Protein AF-A0A1F8TL08-F1 (afdb_monomer_lite)

Secondary structure (DSSP, 8-state):
--HHHHHHHHHHHH----EEP-GGGTTT-EE----SS--HHHHHHHHHHHHHHHHHTT----TTHHHHHHHHHHHHHHSPPP---PPP-----------

Radius of gyration: 25.33 Å; chains: 1; bounding box: 57×26×85 Å

Structure (mmCIF, N/CA/C/O backbone):
data_AF-A0A1F8TL08-F1
#
_entry.id   AF-A0A1F8TL08-F1
#
loop_
_atom_site.group_PDB
_atom_site.id
_atom_site.type_symbol
_atom_site.label_atom_id
_atom_site.label_alt_id
_atom_site.label_comp_id
_atom_site.label_asym_id
_atom_site.label_entity_id
_atom_site.label_seq_id
_atom_site.pdbx_PDB_ins_code
_atom_site.Cartn_x
_atom_site.Cartn_y
_atom_site.Cartn_z
_atom_site.occupancy
_atom_site.B_iso_or_equiv
_atom_site.auth_seq_id
_atom_site.auth_comp_id
_atom_site.auth_asym_id
_atom_site.auth_atom_id
_atom_site.pdbx_PDB_model_num
ATOM 1 N N . MET A 1 1 ? -11.934 10.752 5.382 1.00 81.62 1 MET A N 1
ATOM 2 C CA . MET A 1 1 ? -11.470 9.381 5.676 1.00 81.62 1 MET A CA 1
ATOM 3 C C . MET A 1 1 ? -10.458 9.442 6.813 1.00 81.62 1 MET A C 1
ATOM 5 O O . MET A 1 1 ? -9.611 10.323 6.779 1.00 81.62 1 MET A O 1
ATOM 9 N N . ASP A 1 2 ? -10.560 8.564 7.813 1.00 90.50 2 ASP A N 1
ATOM 10 C CA . ASP A 1 2 ? -9.623 8.503 8.950 1.00 90.50 2 ASP A CA 1
ATOM 11 C C . ASP A 1 2 ? -8.444 7.554 8.636 1.00 90.50 2 ASP A C 1
ATOM 13 O O . ASP A 1 2 ? -8.686 6.363 8.402 1.00 90.50 2 ASP A O 1
ATOM 17 N N . PRO A 1 3 ? -7.180 8.026 8.654 1.00 92.00 3 PRO A N 1
ATOM 18 C CA . PRO A 1 3 ? -6.004 7.182 8.437 1.00 92.00 3 PRO A CA 1
ATOM 19 C C . PRO A 1 3 ? -5.894 6.000 9.404 1.00 92.00 3 PRO A C 1
ATOM 21 O O . PRO A 1 3 ? -5.364 4.958 9.023 1.00 92.00 3 PRO A O 1
ATOM 24 N N . LYS A 1 4 ? -6.412 6.101 10.634 1.00 93.56 4 LYS A N 1
ATOM 25 C CA . LYS A 1 4 ? -6.376 4.980 11.589 1.00 93.56 4 LYS A CA 1
ATOM 26 C C . LYS A 1 4 ? -7.222 3.803 11.104 1.00 93.56 4 LYS A C 1
ATOM 28 O O . LYS A 1 4 ? -6.792 2.657 11.212 1.00 93.56 4 LYS A O 1
ATOM 33 N N . ASN A 1 5 ? -8.383 4.084 10.509 1.00 95.00 5 ASN A N 1
ATOM 34 C CA . ASN A 1 5 ? -9.243 3.056 9.924 1.00 95.00 5 ASN A CA 1
ATOM 35 C C . ASN A 1 5 ? -8.618 2.410 8.684 1.00 95.00 5 ASN A C 1
ATOM 37 O O . ASN A 1 5 ? -8.695 1.193 8.552 1.00 95.00 5 ASN A O 1
ATOM 41 N N . LEU A 1 6 ? -7.946 3.193 7.832 1.00 95.69 6 LEU A N 1
ATOM 42 C CA . LEU A 1 6 ? -7.171 2.667 6.699 1.00 95.69 6 LEU A CA 1
ATOM 43 C C . LEU A 1 6 ? -6.119 1.658 7.158 1.00 95.69 6 LEU A C 1
ATOM 45 O O . LEU A 1 6 ? -6.080 0.535 6.672 1.00 95.69 6 LEU A O 1
ATOM 49 N N . ILE A 1 7 ? -5.283 2.072 8.115 1.00 96.50 7 ILE A N 1
ATOM 50 C CA . ILE A 1 7 ? -4.180 1.262 8.643 1.00 96.50 7 ILE A CA 1
ATOM 51 C C . ILE A 1 7 ? -4.714 -0.034 9.255 1.00 96.50 7 ILE A C 1
ATOM 53 O O . ILE A 1 7 ? -4.109 -1.091 9.087 1.00 96.50 7 ILE A O 1
ATOM 57 N N . ARG A 1 8 ? -5.843 0.050 9.965 1.00 96.56 8 ARG A N 1
ATOM 58 C CA . ARG A 1 8 ? -6.494 -1.105 10.577 1.00 96.56 8 ARG A CA 1
ATOM 59 C C . ARG A 1 8 ? -7.020 -2.084 9.523 1.00 96.56 8 ARG A C 1
ATOM 61 O O . ARG A 1 8 ? -6.690 -3.255 9.601 1.00 96.56 8 ARG A O 1
ATOM 68 N N . ILE A 1 9 ? -7.785 -1.622 8.532 1.00 97.06 9 ILE A N 1
ATOM 69 C CA . ILE A 1 9 ? -8.361 -2.507 7.501 1.00 97.06 9 ILE A CA 1
ATOM 70 C C . ILE A 1 9 ? -7.264 -3.147 6.643 1.00 97.06 9 ILE A C 1
ATOM 72 O O . ILE A 1 9 ? -7.308 -4.350 6.407 1.00 97.06 9 ILE A O 1
ATOM 76 N N . LEU A 1 10 ? -6.246 -2.380 6.237 1.00 97.12 10 LEU A N 1
ATOM 77 C CA . LEU A 1 10 ? -5.110 -2.923 5.485 1.00 97.12 10 LEU A CA 1
ATOM 78 C C . LEU A 1 10 ? -4.434 -4.078 6.227 1.00 97.12 10 LEU A C 1
ATOM 80 O O . LEU A 1 10 ? -4.132 -5.101 5.618 1.00 97.12 10 LEU A O 1
ATOM 84 N N . ARG A 1 11 ? -4.241 -3.936 7.542 1.00 97.00 11 ARG A N 1
ATOM 85 C CA . ARG A 1 11 ? -3.656 -4.986 8.377 1.00 97.00 11 ARG A CA 1
ATOM 86 C C . ARG A 1 11 ? -4.596 -6.176 8.535 1.00 97.00 11 ARG A C 1
ATOM 88 O O . ARG A 1 11 ? -4.161 -7.301 8.345 1.00 97.00 11 ARG A O 1
ATOM 95 N N . ASP A 1 12 ? -5.843 -5.922 8.918 1.00 97.38 12 ASP A N 1
ATOM 96 C CA . ASP A 1 12 ? -6.766 -6.964 9.377 1.00 97.38 12 ASP A CA 1
ATOM 97 C C . ASP A 1 12 ? -7.393 -7.755 8.216 1.00 97.38 12 ASP A C 1
ATOM 99 O O . ASP A 1 12 ? -7.822 -8.888 8.410 1.00 97.38 12 ASP A O 1
ATOM 103 N N . SER A 1 13 ? -7.507 -7.153 7.028 1.00 96.62 13 SER A N 1
ATOM 104 C CA . SER A 1 13 ? -8.214 -7.737 5.876 1.00 96.62 13 SER A CA 1
ATOM 105 C C . SER A 1 13 ? -7.309 -8.058 4.689 1.00 96.62 13 SER A C 1
ATOM 107 O O . SER A 1 13 ? -7.688 -8.871 3.852 1.00 96.62 13 SER A O 1
ATOM 109 N N . TYR A 1 14 ? -6.131 -7.434 4.608 1.00 95.88 14 TYR A N 1
ATOM 110 C CA . TYR A 1 14 ? -5.240 -7.539 3.447 1.00 95.88 14 TYR A CA 1
ATOM 111 C C . TYR A 1 14 ? -3.781 -7.831 3.823 1.00 95.88 14 TYR A C 1
ATOM 113 O O . TYR A 1 14 ? -2.894 -7.638 2.990 1.00 95.88 14 TYR A O 1
ATOM 121 N N . ASP A 1 15 ? -3.518 -8.226 5.077 1.00 95.56 15 ASP A N 1
ATOM 122 C CA . ASP A 1 15 ? -2.187 -8.550 5.617 1.00 95.56 15 ASP A CA 1
ATOM 123 C C . ASP A 1 15 ? -1.105 -7.498 5.292 1.00 95.56 15 ASP A C 1
ATOM 125 O O . ASP A 1 15 ? 0.090 -7.782 5.192 1.00 95.56 15 ASP A O 1
ATOM 129 N N . THR A 1 16 ? -1.523 -6.241 5.129 1.00 96.38 16 THR A N 1
ATOM 130 C CA . THR A 1 16 ? -0.682 -5.136 4.672 1.00 96.38 16 THR A CA 1
ATOM 131 C C . THR A 1 16 ? -0.443 -4.164 5.817 1.00 96.38 16 THR A C 1
ATOM 133 O O . THR A 1 16 ? -1.357 -3.509 6.319 1.00 96.38 16 THR A O 1
ATOM 136 N N . VAL A 1 17 ? 0.816 -4.027 6.235 1.00 96.19 17 VAL A N 1
ATOM 137 C CA . VAL A 1 17 ? 1.190 -3.168 7.364 1.00 96.19 17 VAL A CA 1
ATOM 138 C C . VAL A 1 17 ? 1.817 -1.871 6.869 1.00 96.19 17 VAL A C 1
ATOM 140 O O . VAL A 1 17 ? 2.871 -1.869 6.241 1.00 96.19 17 VAL A O 1
ATOM 143 N N . ILE A 1 18 ? 1.198 -0.748 7.232 1.00 96.62 18 ILE A N 1
ATOM 144 C CA . ILE A 1 18 ? 1.761 0.593 7.046 1.00 96.62 18 ILE A CA 1
ATOM 145 C C . ILE A 1 18 ? 1.784 1.361 8.366 1.00 96.62 18 ILE A C 1
ATOM 147 O 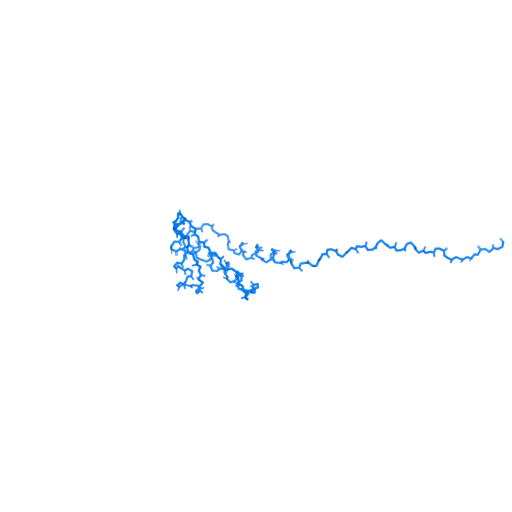O . ILE A 1 18 ? 1.089 1.017 9.326 1.00 96.62 18 ILE A O 1
ATOM 151 N N . ALA A 1 19 ? 2.587 2.421 8.419 1.00 96.19 19 ALA A N 1
ATOM 152 C CA . ALA A 1 19 ? 2.725 3.243 9.614 1.00 96.19 19 ALA A CA 1
ATOM 153 C C . ALA A 1 19 ? 1.811 4.475 9.563 1.00 96.19 19 ALA A C 1
ATOM 155 O O . ALA A 1 19 ? 1.537 5.020 8.499 1.00 96.19 19 ALA A O 1
ATOM 156 N N . GLY A 1 20 ? 1.390 4.971 10.725 1.00 96.06 20 GLY A N 1
ATOM 157 C CA . GLY A 1 20 ? 0.775 6.294 10.839 1.00 96.06 20 GLY A CA 1
ATOM 158 C C . GLY A 1 20 ? 1.807 7.429 10.847 1.00 96.06 20 GLY A C 1
ATOM 159 O O . GLY A 1 20 ? 3.026 7.209 10.927 1.00 96.06 20 GLY A O 1
ATOM 160 N N . GLY A 1 21 ? 1.309 8.664 10.795 1.00 94.44 21 GLY A N 1
ATOM 161 C CA . GLY A 1 21 ? 2.078 9.853 11.162 1.00 94.44 21 GLY A CA 1
ATOM 162 C C . GLY A 1 21 ? 2.479 9.856 12.644 1.00 94.44 21 GLY A C 1
ATOM 163 O O . GLY A 1 21 ? 1.868 9.174 13.463 1.00 94.44 21 GLY A O 1
ATOM 164 N N . GLN A 1 22 ? 3.517 10.620 12.984 1.00 94.25 22 GLN A N 1
ATOM 165 C CA . GLN A 1 22 ? 4.033 10.774 14.349 1.00 94.25 22 GLN A CA 1
ATOM 166 C C . GLN A 1 22 ? 4.038 12.253 14.753 1.00 94.25 22 GLN A C 1
ATOM 168 O O . GLN A 1 22 ? 4.197 13.134 13.905 1.00 94.25 22 GLN A O 1
ATOM 173 N N . GLY A 1 23 ? 3.897 12.540 16.049 1.00 95.38 23 GLY A N 1
ATOM 174 C CA . GLY A 1 23 ? 3.933 13.907 16.572 1.00 95.38 23 GLY A CA 1
ATOM 175 C C . GLY A 1 23 ? 2.868 14.794 15.925 1.00 95.38 23 GLY A C 1
ATOM 176 O O . GLY A 1 23 ? 1.688 14.461 15.913 1.00 95.38 23 GLY A O 1
ATOM 177 N N . ARG A 1 24 ? 3.283 15.921 15.335 1.00 96.50 24 ARG A N 1
ATOM 178 C CA . ARG A 1 24 ? 2.363 16.925 14.764 1.00 96.50 24 ARG A CA 1
ATOM 179 C C . ARG A 1 24 ? 1.522 16.436 13.577 1.00 96.50 24 ARG A C 1
ATOM 181 O O . ARG A 1 24 ? 0.563 17.117 13.230 1.00 96.50 24 ARG A O 1
ATOM 188 N N . ILE A 1 25 ? 1.884 15.314 12.951 1.00 95.06 25 ILE A N 1
ATOM 189 C CA . ILE A 1 25 ? 1.182 14.735 11.788 1.00 95.06 25 ILE A CA 1
ATOM 190 C C . 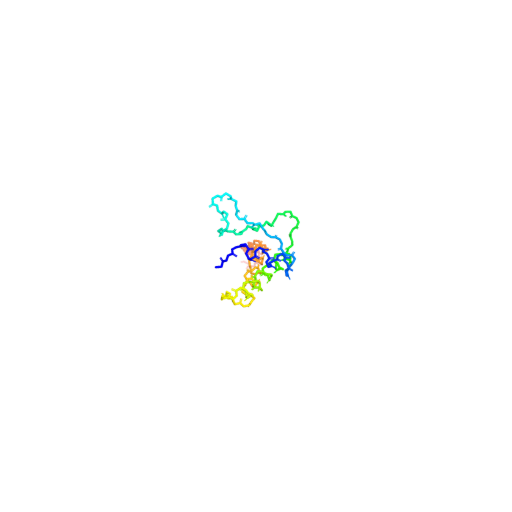ILE A 1 25 ? 0.442 13.431 12.128 1.00 95.06 25 ILE A C 1
ATOM 192 O O . ILE A 1 25 ? -0.021 12.721 11.232 1.00 95.06 25 ILE A O 1
ATOM 196 N N . GLU A 1 26 ? 0.345 13.077 13.412 1.00 94.44 26 GLU A N 1
ATOM 197 C CA . GLU A 1 26 ? -0.425 11.912 13.845 1.00 94.44 26 GLU A CA 1
ATOM 198 C C . GLU A 1 26 ? -1.894 12.034 13.406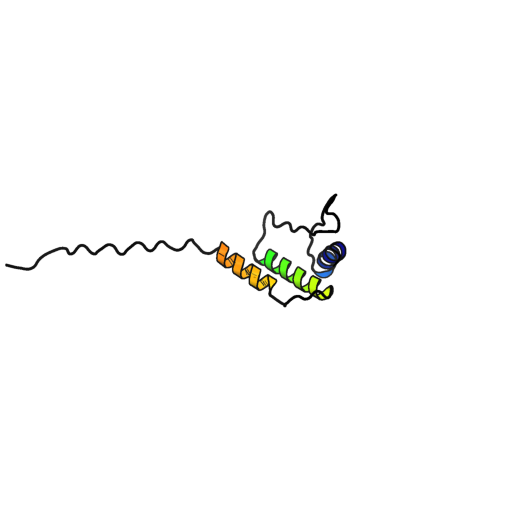 1.00 94.44 26 GLU A C 1
ATOM 200 O O . GLU A 1 26 ? -2.502 13.100 13.491 1.00 94.44 26 GLU A O 1
ATOM 205 N N . GLY A 1 27 ? -2.453 10.941 12.879 1.00 92.56 27 GLY A N 1
ATOM 206 C CA . GLY A 1 27 ? -3.839 10.892 12.401 1.00 92.56 27 GLY A CA 1
ATOM 207 C C . GLY A 1 27 ? -4.116 11.659 11.103 1.00 92.56 27 GLY A C 1
ATOM 208 O O . GLY A 1 27 ? -5.252 11.644 10.647 1.00 92.56 27 GLY A O 1
ATOM 209 N N . GLN A 1 28 ? -3.113 12.297 10.491 1.00 94.44 28 GLN A N 1
ATOM 210 C CA . GLN A 1 28 ? -3.277 13.041 9.231 1.00 94.44 28 GLN A CA 1
ATOM 211 C C . GLN A 1 28 ? -2.756 12.272 8.018 1.00 94.44 28 GLN A C 1
ATOM 213 O O . GLN A 1 28 ? -3.299 12.399 6.926 1.00 94.44 28 GLN A O 1
ATOM 218 N N . VAL A 1 29 ? -1.709 11.466 8.207 1.00 94.56 29 VAL A N 1
ATOM 219 C CA . VAL A 1 29 ? -1.059 10.727 7.121 1.00 94.56 29 VAL A CA 1
ATOM 220 C C . VAL A 1 29 ? -0.861 9.261 7.477 1.00 94.56 29 VAL A C 1
ATOM 222 O O . VAL A 1 29 ? -0.758 8.890 8.651 1.00 94.56 29 VAL A O 1
ATOM 225 N N . ALA A 1 30 ? -0.733 8.446 6.435 1.00 95.06 30 ALA A N 1
ATOM 226 C CA . ALA A 1 30 ? -0.141 7.122 6.505 1.00 95.06 30 ALA A CA 1
ATOM 227 C C . ALA A 1 30 ? 1.183 7.122 5.723 1.00 95.06 30 ALA A C 1
ATOM 229 O O . ALA A 1 30 ? 1.352 7.881 4.769 1.00 95.06 30 ALA A O 1
ATOM 230 N N . ARG A 1 31 ? 2.142 6.306 6.155 1.00 95.12 31 ARG A N 1
ATOM 231 C CA . ARG A 1 31 ? 3.494 6.221 5.599 1.00 95.12 31 ARG A CA 1
ATOM 232 C C . ARG A 1 31 ? 3.755 4.812 5.101 1.00 95.12 31 ARG A C 1
ATOM 234 O O . ARG A 1 31 ? 3.556 3.843 5.834 1.00 95.12 31 ARG A O 1
ATOM 241 N N . VAL A 1 32 ? 4.258 4.737 3.877 1.00 95.31 32 VAL A N 1
ATOM 242 C CA . VAL A 1 32 ? 4.605 3.495 3.188 1.00 95.31 32 VAL A CA 1
ATOM 243 C C . VAL A 1 32 ? 6.118 3.340 3.212 1.00 95.31 32 VAL A C 1
ATOM 245 O O . VAL A 1 32 ? 6.838 4.263 2.836 1.00 95.31 32 VAL A O 1
ATOM 248 N N . GLY A 1 33 ? 6.603 2.195 3.686 1.00 94.50 33 GLY A N 1
ATOM 249 C CA . GLY A 1 33 ? 8.024 1.861 3.667 1.00 94.50 33 GLY A CA 1
ATOM 250 C C . GLY A 1 33 ? 8.312 0.824 2.589 1.00 94.50 33 GLY A C 1
ATOM 251 O O . GLY A 1 33 ? 7.940 -0.328 2.753 1.00 94.50 33 GLY A O 1
ATOM 252 N N . HIS A 1 34 ? 8.999 1.215 1.517 1.00 93.44 34 HIS A N 1
ATOM 253 C CA . HIS A 1 34 ? 9.424 0.326 0.425 1.00 93.44 34 HIS A CA 1
ATOM 254 C C . HIS A 1 34 ? 10.946 0.060 0.478 1.00 93.44 34 HIS A C 1
ATOM 256 O O . HIS A 1 34 ? 11.667 0.251 -0.498 1.00 93.44 34 HIS A O 1
ATOM 262 N N . MET A 1 35 ? 11.483 -0.254 1.658 1.00 93.06 35 MET A N 1
ATOM 263 C CA . MET A 1 35 ? 12.932 -0.406 1.868 1.00 93.06 35 MET A CA 1
ATOM 264 C C . MET A 1 35 ? 13.346 -1.878 1.893 1.00 93.06 35 MET A C 1
ATOM 266 O O . MET A 1 35 ? 12.596 -2.724 2.369 1.00 93.06 35 MET A O 1
ATOM 270 N N . GLY A 1 36 ? 14.579 -2.167 1.470 1.00 95.00 36 GLY A N 1
ATOM 271 C CA . GLY A 1 36 ? 15.138 -3.519 1.502 1.00 95.00 36 GLY A CA 1
ATOM 272 C C . GLY A 1 36 ? 14.759 -4.339 0.269 1.00 95.00 36 GLY A C 1
ATOM 273 O O . GLY A 1 36 ? 14.822 -3.836 -0.850 1.00 95.00 36 GLY A O 1
ATOM 274 N N . PHE A 1 37 ? 14.416 -5.612 0.473 1.00 95.44 37 PHE A N 1
ATOM 275 C CA . PHE A 1 37 ? 14.026 -6.513 -0.609 1.00 95.44 37 PHE A CA 1
ATOM 276 C C . PHE A 1 37 ? 12.546 -6.319 -0.941 1.00 95.44 37 PHE A C 1
ATOM 278 O O . PHE A 1 37 ? 11.678 -6.782 -0.206 1.00 95.44 37 PHE A O 1
ATOM 285 N N . VAL A 1 38 ? 12.282 -5.602 -2.031 1.00 95.88 38 VAL A N 1
ATOM 286 C CA . VAL A 1 38 ? 10.935 -5.289 -2.511 1.00 95.88 38 VAL A CA 1
ATOM 287 C C . VAL A 1 38 ? 10.885 -5.544 -4.012 1.00 95.88 38 VAL A C 1
ATOM 289 O O . VAL A 1 38 ? 11.720 -5.044 -4.767 1.00 95.88 38 VAL A O 1
ATOM 292 N N . THR A 1 39 ? 9.910 -6.334 -4.442 1.00 96.12 39 THR A N 1
ATOM 293 C CA . THR A 1 39 ? 9.666 -6.690 -5.841 1.00 96.12 39 THR A CA 1
ATOM 294 C C . THR A 1 39 ? 8.525 -5.861 -6.432 1.00 96.12 39 THR A C 1
ATOM 296 O O . THR A 1 39 ? 7.756 -5.219 -5.713 1.00 96.12 39 THR A O 1
ATOM 299 N N . LEU A 1 40 ? 8.372 -5.889 -7.760 1.00 96.38 40 LEU A N 1
ATOM 300 C CA . LEU A 1 40 ? 7.215 -5.277 -8.420 1.00 96.38 40 LEU A CA 1
ATOM 301 C C . LEU A 1 40 ? 5.898 -5.866 -7.891 1.00 96.38 40 LEU A C 1
ATOM 303 O O . LEU A 1 40 ? 4.938 -5.136 -7.662 1.00 96.38 40 LEU A O 1
ATOM 307 N N . GLN A 1 41 ? 5.863 -7.179 -7.670 1.00 97.19 41 GLN A N 1
ATOM 308 C CA . GLN A 1 41 ? 4.694 -7.898 -7.178 1.00 97.19 41 GLN A CA 1
ATOM 309 C C . GLN A 1 41 ? 4.289 -7.437 -5.775 1.00 97.19 41 GLN A C 1
ATOM 311 O O . GLN A 1 41 ? 3.093 -7.315 -5.510 1.00 97.19 41 GLN A O 1
ATOM 316 N N . ASP A 1 42 ? 5.256 -7.114 -4.911 1.00 96.56 42 ASP A N 1
ATOM 317 C CA . ASP A 1 42 ? 4.977 -6.560 -3.580 1.00 96.56 42 ASP A CA 1
ATOM 318 C C . ASP A 1 42 ? 4.292 -5.190 -3.692 1.00 96.56 42 ASP A C 1
ATOM 320 O O . ASP A 1 42 ? 3.279 -4.938 -3.040 1.00 96.56 42 ASP A O 1
ATOM 324 N N . ILE A 1 43 ? 4.786 -4.321 -4.582 1.00 96.88 43 ILE A N 1
ATOM 325 C CA . ILE A 1 43 ? 4.203 -2.991 -4.818 1.00 96.88 43 ILE A CA 1
ATOM 326 C C . ILE A 1 43 ? 2.810 -3.087 -5.462 1.00 96.88 43 ILE A C 1
ATOM 328 O O . ILE A 1 43 ? 1.895 -2.364 -5.064 1.00 96.88 43 ILE A O 1
ATOM 332 N N . VAL A 1 44 ? 2.615 -3.991 -6.426 1.00 97.62 44 VAL A N 1
ATOM 333 C CA . VAL A 1 44 ? 1.302 -4.230 -7.048 1.00 97.62 44 VAL A CA 1
ATOM 334 C C . VAL A 1 44 ? 0.301 -4.750 -6.017 1.00 97.62 44 VAL A C 1
ATOM 336 O O . VAL A 1 44 ? -0.830 -4.260 -5.961 1.00 97.62 44 VAL A O 1
ATOM 339 N N . SER A 1 45 ? 0.714 -5.695 -5.169 1.00 96.81 45 SER A N 1
ATOM 340 C CA . SER A 1 45 ? -0.126 -6.233 -4.090 1.00 96.81 45 SER A CA 1
ATOM 341 C C . SER A 1 45 ? -0.508 -5.138 -3.094 1.00 96.81 45 SER A C 1
ATOM 343 O O . SER A 1 45 ? -1.678 -5.005 -2.738 1.00 96.81 45 SER A O 1
ATOM 345 N N . PHE A 1 46 ? 0.450 -4.282 -2.733 1.00 97.31 46 PHE A N 1
ATOM 346 C CA . PHE A 1 46 ? 0.227 -3.128 -1.869 1.00 97.31 46 PHE A CA 1
ATOM 347 C C . PHE A 1 46 ? -0.822 -2.150 -2.428 1.00 97.31 46 PHE A C 1
ATOM 349 O O . PHE A 1 46 ? -1.771 -1.789 -1.728 1.00 97.31 46 PHE A O 1
ATOM 356 N N . PHE A 1 47 ? -0.699 -1.738 -3.695 1.00 97.44 47 PHE A N 1
ATOM 357 C CA . PHE A 1 47 ? -1.684 -0.841 -4.312 1.00 97.44 47 PHE A CA 1
ATOM 358 C C . PHE A 1 47 ? -3.055 -1.501 -4.486 1.00 97.44 47 PHE A C 1
ATOM 360 O O . PHE A 1 47 ? -4.071 -0.826 -4.321 1.00 97.44 47 PHE A O 1
ATOM 367 N N . SER A 1 48 ? -3.093 -2.810 -4.747 1.00 97.19 48 SER A N 1
ATOM 368 C CA . SER A 1 48 ? -4.345 -3.576 -4.806 1.00 97.19 48 SER A CA 1
ATOM 369 C C . SER A 1 48 ? -5.071 -3.554 -3.455 1.00 97.19 48 SER A C 1
ATOM 371 O O . SER A 1 48 ? -6.262 -3.252 -3.398 1.00 97.19 48 SER A O 1
ATOM 373 N N . ALA A 1 49 ? -4.348 -3.791 -2.355 1.00 97.31 49 ALA A N 1
ATOM 374 C CA . ALA A 1 49 ? -4.896 -3.718 -1.000 1.00 97.31 49 ALA A CA 1
ATOM 375 C C . ALA A 1 49 ? -5.427 -2.314 -0.661 1.00 97.31 49 ALA A C 1
ATOM 377 O O . ALA A 1 49 ? -6.479 -2.180 -0.029 1.00 97.31 49 ALA A O 1
ATOM 378 N N . ILE A 1 50 ? -4.738 -1.260 -1.115 1.00 96.25 50 ILE A N 1
ATOM 379 C CA . ILE A 1 50 ? -5.206 0.122 -0.958 1.00 96.25 50 ILE A CA 1
ATOM 380 C C . ILE A 1 50 ? -6.514 0.360 -1.707 1.00 96.25 50 ILE A C 1
ATOM 382 O O . ILE A 1 50 ? -7.444 0.889 -1.102 1.00 96.25 50 ILE A O 1
ATOM 386 N N . GLU A 1 51 ? -6.610 -0.001 -2.988 1.00 96.44 51 GLU A N 1
ATOM 387 C CA . GLU A 1 51 ? -7.840 0.212 -3.764 1.00 96.44 51 GLU A CA 1
ATOM 388 C C . GLU A 1 51 ? -9.039 -0.489 -3.123 1.00 96.44 51 GLU A C 1
ATOM 390 O O . GLU A 1 51 ? -10.096 0.123 -2.955 1.00 96.44 51 GLU A O 1
ATOM 395 N N . LEU A 1 52 ? -8.859 -1.745 -2.707 1.00 95.94 52 LEU A N 1
ATOM 396 C CA . LEU A 1 52 ? -9.906 -2.512 -2.038 1.00 95.94 52 LEU A CA 1
ATOM 397 C C . LEU A 1 52 ? -10.298 -1.878 -0.696 1.00 95.94 52 LEU A C 1
ATOM 399 O O . LEU A 1 52 ? -11.480 -1.663 -0.444 1.00 95.94 52 LEU A O 1
ATOM 403 N N . THR A 1 53 ? -9.325 -1.452 0.113 1.00 96.31 53 THR A N 1
ATOM 404 C CA . THR A 1 53 ? -9.615 -0.770 1.384 1.00 96.31 53 THR A CA 1
ATOM 405 C C . THR A 1 53 ? -10.334 0.566 1.177 1.00 96.31 53 THR A C 1
ATOM 407 O O . THR A 1 53 ? -11.241 0.917 1.932 1.00 96.31 53 THR A O 1
ATOM 410 N N . LEU A 1 54 ? -9.948 1.342 0.163 1.00 95.25 54 LEU A N 1
ATOM 411 C CA . LEU A 1 54 ? -10.614 2.602 -0.168 1.00 95.25 54 LEU A CA 1
ATOM 412 C C . LEU A 1 54 ? -12.057 2.362 -0.619 1.00 95.25 54 LEU A C 1
ATOM 414 O O . LEU A 1 54 ? -12.950 3.103 -0.203 1.00 95.25 54 LEU A O 1
ATOM 418 N N . ARG A 1 55 ? -12.295 1.300 -1.395 1.00 94.12 55 ARG A N 1
ATOM 419 C CA . ARG A 1 55 ? -13.639 0.857 -1.771 1.00 94.12 55 ARG A CA 1
ATOM 420 C C . ARG A 1 55 ? -14.471 0.459 -0.548 1.00 94.12 55 ARG A C 1
ATOM 422 O O . ARG A 1 55 ? -15.607 0.915 -0.438 1.00 94.12 55 ARG A O 1
ATOM 429 N N . ASP A 1 56 ? -13.910 -0.304 0.389 1.00 92.44 56 ASP A N 1
ATOM 430 C CA . ASP A 1 56 ? -14.584 -0.693 1.643 1.00 92.44 56 ASP A CA 1
ATOM 431 C C . ASP A 1 56 ? -14.934 0.532 2.509 1.00 92.44 56 ASP A C 1
ATOM 433 O O . ASP A 1 56 ? -15.963 0.588 3.186 1.00 92.44 56 ASP A O 1
ATOM 437 N N . LEU A 1 57 ? -14.102 1.572 2.438 1.00 94.25 57 LEU A N 1
ATOM 438 C CA . LEU A 1 57 ? -14.323 2.874 3.069 1.00 94.25 57 LEU A CA 1
ATOM 439 C C . LEU A 1 57 ? -15.196 3.826 2.233 1.00 94.25 57 LEU A C 1
ATOM 441 O O . LEU A 1 57 ? -15.263 5.020 2.546 1.00 94.25 57 LEU A O 1
ATOM 445 N N . HIS A 1 58 ? -15.868 3.309 1.200 1.00 93.88 58 HIS A N 1
ATOM 446 C CA . HIS A 1 58 ? -16.788 4.041 0.327 1.00 93.88 58 HIS A CA 1
ATOM 447 C C . HIS A 1 58 ? -16.151 5.281 -0.323 1.00 93.88 58 HIS A C 1
ATOM 449 O O . HIS A 1 58 ? -16.813 6.298 -0.536 1.00 93.88 58 HIS A O 1
ATOM 455 N N . GLN A 1 59 ? -14.846 5.227 -0.604 1.00 95.31 59 GLN A N 1
ATOM 456 C CA . GLN A 1 59 ? -14.149 6.277 -1.339 1.00 95.31 59 GLN A CA 1
ATOM 457 C C . GLN A 1 59 ? -14.315 6.068 -2.850 1.00 95.31 59 GLN A C 1
ATOM 459 O O . GLN A 1 59 ? -14.327 4.924 -3.310 1.00 95.31 59 GLN A O 1
ATOM 464 N N . PRO A 1 60 ? -14.425 7.153 -3.637 1.00 93.81 60 PRO A N 1
ATOM 465 C CA . PRO A 1 60 ? -14.526 7.059 -5.086 1.00 93.81 60 PRO A CA 1
ATOM 466 C C . PRO A 1 60 ? -13.170 6.637 -5.664 1.00 93.81 60 PRO A C 1
ATOM 468 O O . PRO A 1 60 ? -12.252 7.450 -5.770 1.00 93.81 60 PRO A O 1
ATOM 471 N N . VAL A 1 61 ? -13.039 5.357 -6.005 1.00 94.44 61 VAL A N 1
ATOM 472 C CA . VAL A 1 61 ? -11.842 4.799 -6.643 1.00 94.44 61 VAL A CA 1
ATOM 473 C C . VAL A 1 61 ? -12.233 4.034 -7.896 1.00 94.44 61 VAL A C 1
ATOM 475 O O . VAL A 1 61 ? -13.157 3.221 -7.867 1.00 94.44 61 VAL A O 1
ATOM 478 N N . GLU A 1 62 ? -11.519 4.287 -8.988 1.00 95.62 62 GLU A N 1
ATOM 479 C CA . GLU A 1 62 ? -11.651 3.511 -10.217 1.00 95.62 62 GLU A CA 1
ATOM 480 C C . GLU A 1 62 ? -10.832 2.218 -10.088 1.00 95.62 62 GLU A C 1
ATOM 482 O O . GLU A 1 62 ? -9.618 2.293 -9.860 1.00 95.62 62 GLU A O 1
ATOM 487 N N . PRO A 1 63 ? -11.452 1.030 -10.217 1.00 94.56 63 PRO A N 1
ATOM 488 C CA . PRO A 1 63 ? -10.743 -0.236 -10.076 1.00 94.56 63 PRO A CA 1
ATOM 489 C C . PRO A 1 63 ? -9.574 -0.374 -11.058 1.00 94.56 63 PRO A C 1
ATOM 491 O O . PRO A 1 63 ? -9.725 -0.173 -12.264 1.00 94.56 63 PRO A O 1
ATOM 494 N N . GLY A 1 64 ? -8.409 -0.769 -10.547 1.00 96.00 64 GLY A N 1
ATOM 495 C CA . GLY A 1 64 ? -7.205 -1.022 -11.333 1.00 96.00 64 GLY A CA 1
ATOM 496 C C . GLY A 1 64 ? -6.428 0.229 -11.745 1.00 96.00 64 GLY A C 1
ATOM 497 O O . GLY A 1 64 ? -5.379 0.097 -12.385 1.00 96.00 64 GLY A O 1
ATOM 498 N N . GLN A 1 65 ? -6.878 1.435 -11.387 1.00 97.06 65 GLN A N 1
ATOM 499 C CA . GLN A 1 65 ? -6.192 2.679 -11.739 1.00 97.06 65 GLN A CA 1
ATOM 500 C C . GLN A 1 65 ? -4.776 2.748 -11.141 1.00 97.06 65 GLN A C 1
ATOM 502 O O . GLN A 1 65 ? -3.823 3.106 -11.843 1.00 97.06 65 GLN A O 1
ATOM 507 N N . ALA A 1 66 ? -4.623 2.398 -9.864 1.00 96.25 66 ALA A N 1
ATOM 508 C CA . ALA A 1 66 ? -3.353 2.402 -9.148 1.00 96.25 66 ALA A CA 1
ATOM 509 C C . ALA A 1 66 ? -2.407 1.325 -9.686 1.00 96.25 66 ALA A C 1
ATOM 511 O O . ALA A 1 66 ? -1.226 1.596 -9.897 1.00 96.25 66 ALA A O 1
ATOM 512 N N . ILE A 1 67 ? -2.927 0.132 -9.986 1.00 97.38 67 ILE A N 1
ATOM 513 C CA . ILE A 1 67 ? -2.138 -0.967 -10.562 1.00 97.38 67 ILE A CA 1
ATOM 514 C C . ILE A 1 67 ? -1.623 -0.574 -11.950 1.00 97.38 67 ILE A C 1
ATOM 516 O O . ILE A 1 67 ? -0.433 -0.704 -12.234 1.00 97.38 67 ILE A O 1
ATOM 520 N N . ALA A 1 68 ? -2.491 -0.025 -12.803 1.00 97.94 68 ALA A N 1
ATOM 521 C CA . ALA A 1 68 ? -2.101 0.430 -14.132 1.00 97.94 68 ALA A CA 1
ATOM 522 C C . ALA A 1 68 ? -1.056 1.558 -14.070 1.00 97.94 68 ALA A C 1
ATOM 524 O O . ALA A 1 68 ? -0.122 1.578 -14.871 1.00 97.94 68 ALA A O 1
ATOM 525 N N . ALA A 1 69 ? -1.188 2.487 -13.117 1.00 97.31 69 ALA A N 1
ATOM 526 C CA . ALA A 1 69 ? -0.190 3.530 -12.887 1.00 97.31 69 ALA A CA 1
ATOM 527 C C . ALA A 1 69 ? 1.150 2.953 -12.400 1.00 97.31 69 ALA A C 1
ATOM 529 O O . ALA A 1 69 ? 2.196 3.350 -12.909 1.00 97.31 69 ALA A O 1
ATOM 530 N N . CYS A 1 70 ? 1.119 1.988 -11.477 1.00 97.00 70 CYS A N 1
ATOM 531 C CA . CYS A 1 70 ? 2.304 1.299 -10.969 1.00 97.00 70 CYS A CA 1
ATOM 532 C C . CYS A 1 70 ? 3.077 0.588 -12.089 1.00 97.00 70 CYS A C 1
ATOM 534 O O . CYS A 1 70 ? 4.280 0.800 -12.230 1.00 97.00 70 CYS A O 1
ATOM 536 N N . LEU A 1 71 ? 2.388 -0.197 -12.922 1.00 97.31 71 LEU A N 1
ATOM 537 C CA . LEU A 1 71 ? 3.019 -0.938 -14.016 1.00 97.31 71 LEU A CA 1
ATOM 538 C C . LEU A 1 71 ? 3.611 -0.010 -15.084 1.00 97.31 71 LEU A C 1
ATOM 540 O O . LEU A 1 71 ? 4.715 -0.266 -15.556 1.00 97.31 71 LEU A O 1
ATOM 544 N N . ARG A 1 72 ? 2.926 1.092 -15.426 1.00 97.38 72 ARG A N 1
ATOM 545 C CA . ARG A 1 72 ? 3.476 2.104 -16.346 1.00 97.38 72 ARG A CA 1
ATOM 546 C C . ARG A 1 72 ? 4.741 2.755 -15.793 1.00 97.38 72 ARG A C 1
ATOM 548 O O . ARG A 1 72 ? 5.723 2.862 -16.516 1.00 97.38 72 ARG A O 1
ATOM 555 N N . ALA A 1 73 ? 4.724 3.151 -14.520 1.00 96.12 73 ALA A N 1
ATOM 556 C CA . ALA A 1 73 ? 5.889 3.752 -13.876 1.00 96.12 73 ALA A CA 1
ATOM 557 C C . ALA A 1 73 ? 7.074 2.774 -13.804 1.00 96.12 73 ALA A C 1
ATOM 559 O O . ALA A 1 73 ? 8.222 3.178 -13.971 1.00 96.12 73 ALA A O 1
ATOM 560 N N . TYR A 1 74 ? 6.804 1.484 -13.583 1.00 95.12 74 TYR A N 1
ATOM 561 C CA . TYR A 1 74 ? 7.839 0.454 -13.585 1.00 95.12 74 TYR A CA 1
ATOM 562 C C . TYR A 1 74 ? 8.446 0.234 -14.976 1.00 95.12 74 TYR A C 1
ATOM 564 O O . TYR A 1 74 ? 9.669 0.158 -15.089 1.00 95.12 74 TYR A O 1
ATOM 572 N N . ASP A 1 75 ? 7.624 0.159 -16.027 1.00 95.25 75 ASP A N 1
ATOM 573 C CA . ASP A 1 75 ? 8.110 0.045 -17.411 1.00 95.25 75 ASP A CA 1
ATOM 574 C C . ASP A 1 75 ? 9.008 1.234 -17.775 1.00 95.25 75 ASP A C 1
ATOM 576 O O . ASP A 1 75 ? 10.149 1.048 -18.191 1.00 95.25 75 ASP A O 1
ATOM 580 N N . GLU A 1 76 ? 8.554 2.459 -17.500 1.00 93.25 76 GLU A N 1
ATOM 581 C CA . GLU A 1 76 ? 9.332 3.679 -17.743 1.00 93.25 76 GLU A CA 1
ATOM 582 C C . GLU A 1 76 ? 10.675 3.674 -16.994 1.00 93.25 76 GLU A C 1
ATOM 584 O O . GLU A 1 76 ? 11.710 4.014 -17.566 1.00 93.25 76 GLU A O 1
ATOM 589 N N . ALA A 1 77 ? 10.687 3.231 -15.734 1.00 91.12 77 ALA A N 1
ATOM 590 C CA . ALA A 1 77 ? 11.900 3.171 -14.920 1.00 91.12 77 ALA A CA 1
ATOM 591 C C . ALA A 1 77 ? 12.869 2.044 -15.324 1.00 91.12 77 ALA A C 1
ATOM 593 O O . ALA A 1 77 ? 14.053 2.107 -14.987 1.00 91.12 77 ALA A O 1
ATOM 594 N N . THR A 1 78 ? 12.381 1.003 -16.005 1.00 91.75 78 THR A N 1
ATOM 595 C CA . THR A 1 78 ? 13.184 -0.164 -16.410 1.00 91.75 78 THR A CA 1
ATOM 596 C C . THR A 1 78 ? 13.572 -0.160 -17.882 1.00 91.75 78 THR A C 1
ATOM 598 O O . THR A 1 78 ? 14.411 -0.973 -18.286 1.00 91.75 78 THR A O 1
ATOM 601 N N . GLN A 1 79 ? 13.039 0.768 -18.682 1.00 81.00 79 GLN A N 1
ATOM 602 C CA . GLN A 1 79 ? 13.487 0.937 -20.055 1.00 81.00 79 GLN A CA 1
ATOM 603 C C . GLN A 1 79 ? 14.989 1.257 -20.092 1.00 81.00 79 GLN A C 1
ATOM 605 O O . GLN A 1 79 ? 15.456 2.186 -19.424 1.00 81.00 79 GLN A O 1
ATOM 610 N N . PRO A 1 80 ? 15.779 0.515 -20.890 1.00 72.62 80 PRO A N 1
ATOM 611 C CA . PRO A 1 80 ? 17.157 0.899 -21.133 1.00 72.62 80 PRO A CA 1
ATOM 612 C C . PRO A 1 80 ? 17.173 2.279 -21.802 1.00 72.62 80 PRO A C 1
ATOM 614 O O . PRO A 1 80 ? 16.266 2.586 -22.585 1.00 72.62 80 PRO A O 1
ATOM 617 N N . PRO A 1 81 ? 18.201 3.110 -21.541 1.00 72.44 81 PRO A N 1
ATOM 618 C CA . PRO A 1 81 ? 18.301 4.412 -22.181 1.00 72.44 81 PRO A CA 1
ATOM 619 C C . PRO A 1 81 ? 18.172 4.242 -23.699 1.00 72.44 81 PRO A C 1
ATOM 621 O O . PRO A 1 81 ? 18.699 3.258 -24.242 1.00 72.44 81 PRO A O 1
ATOM 624 N N . PRO A 1 82 ? 17.480 5.167 -24.391 1.00 75.06 82 PRO A N 1
ATOM 625 C CA . PRO A 1 82 ? 17.258 5.053 -25.821 1.00 75.06 82 PRO A CA 1
ATOM 626 C C . PRO A 1 82 ? 18.601 4.821 -26.502 1.00 75.06 82 PRO A C 1
ATOM 628 O O . PRO A 1 82 ? 19.556 5.582 -26.325 1.00 75.06 82 PRO A O 1
ATOM 631 N N . ARG A 1 83 ? 18.696 3.704 -27.230 1.00 73.88 83 ARG A N 1
ATOM 632 C CA . ARG A 1 83 ? 19.942 3.285 -27.864 1.00 73.88 83 ARG A CA 1
ATOM 633 C C . ARG A 1 83 ? 20.334 4.392 -28.833 1.00 73.88 83 ARG A C 1
ATOM 635 O O . ARG A 1 83 ? 19.632 4.604 -29.819 1.00 73.88 83 ARG A O 1
ATOM 642 N N . ALA A 1 84 ? 21.418 5.110 -28.536 1.00 74.19 84 ALA A N 1
ATOM 643 C CA . ALA A 1 84 ? 21.886 6.189 -29.391 1.00 74.19 84 AL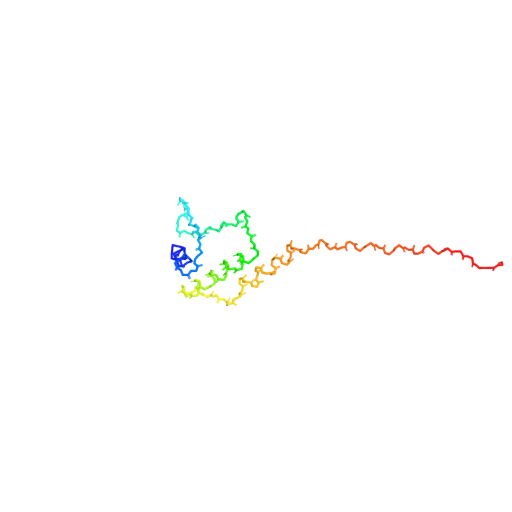A A CA 1
ATOM 644 C C . ALA A 1 84 ? 22.023 5.645 -30.816 1.00 74.19 84 ALA A C 1
ATOM 646 O O . ALA A 1 84 ? 22.819 4.735 -31.071 1.00 74.19 84 ALA A O 1
ATOM 647 N N . THR A 1 85 ? 21.212 6.157 -31.742 1.00 71.75 85 THR A N 1
ATOM 648 C CA . THR A 1 85 ? 21.337 5.808 -33.152 1.00 71.75 85 THR A CA 1
ATOM 649 C C . THR A 1 85 ? 22.682 6.342 -33.605 1.00 71.75 85 THR A C 1
ATOM 651 O O . THR A 1 85 ? 22.845 7.546 -33.803 1.00 71.75 85 THR A O 1
ATOM 654 N N . ARG A 1 86 ? 23.677 5.458 -33.722 1.00 65.62 86 ARG A N 1
ATOM 655 C CA . ARG A 1 86 ? 24.942 5.810 -34.360 1.00 65.62 86 ARG A CA 1
ATOM 656 C C . ARG A 1 86 ? 24.578 6.275 -35.771 1.00 65.62 86 ARG A C 1
ATOM 658 O O . ARG A 1 86 ? 23.971 5.480 -36.493 1.00 65.62 86 ARG A O 1
ATOM 665 N N . PRO A 1 87 ? 24.883 7.524 -36.166 1.00 68.00 87 PRO A N 1
ATOM 666 C CA . PRO A 1 87 ? 24.630 7.945 -37.532 1.00 68.00 87 PRO A CA 1
ATOM 667 C C . PRO A 1 87 ? 25.333 6.949 -38.449 1.00 68.00 87 PRO A C 1
ATOM 669 O O . PRO A 1 87 ? 26.478 6.564 -38.184 1.00 68.00 87 PRO A O 1
ATOM 672 N N . ALA A 1 88 ? 24.610 6.470 -39.464 1.00 69.81 88 ALA A N 1
ATOM 673 C CA . ALA A 1 88 ? 25.150 5.538 -40.438 1.00 69.8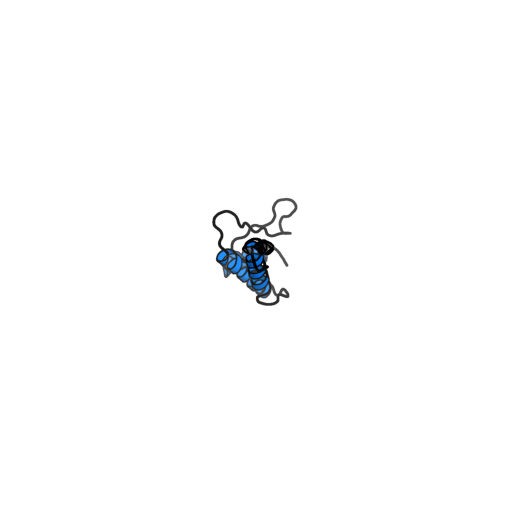1 88 ALA A CA 1
ATOM 674 C C . ALA A 1 88 ? 26.489 6.101 -40.920 1.00 69.81 88 ALA A C 1
ATOM 676 O O . ALA A 1 88 ? 26.551 7.237 -41.400 1.00 69.81 88 ALA A O 1
ATOM 677 N N . SER A 1 89 ? 27.571 5.344 -40.722 1.00 69.62 89 SER A N 1
ATOM 678 C CA . SER A 1 89 ? 28.870 5.718 -41.264 1.00 69.62 89 SER A CA 1
ATOM 679 C C . SER A 1 89 ? 28.656 5.933 -42.751 1.00 69.62 89 SER A C 1
ATOM 681 O O . SER A 1 89 ? 28.253 4.993 -43.440 1.00 69.62 89 SER A O 1
ATOM 683 N N . ARG A 1 90 ? 28.853 7.169 -43.228 1.00 64.88 90 ARG A N 1
ATOM 684 C CA . ARG A 1 90 ? 28.875 7.463 -44.660 1.00 64.88 90 ARG A CA 1
ATOM 685 C C . ARG A 1 90 ? 29.803 6.432 -45.285 1.00 64.88 90 ARG A C 1
ATOM 687 O O . ARG A 1 90 ? 30.989 6.421 -44.963 1.00 64.88 90 ARG A O 1
ATOM 694 N N . SER A 1 91 ? 29.235 5.523 -46.075 1.00 60.75 91 SER A N 1
ATOM 695 C CA . SER A 1 91 ? 30.015 4.515 -46.776 1.00 60.75 91 SER A CA 1
ATOM 696 C C . SER A 1 91 ? 31.067 5.268 -47.573 1.00 60.75 91 SER A C 1
ATOM 698 O O . SER A 1 91 ? 30.733 6.166 -48.352 1.00 60.75 91 SER A O 1
ATOM 700 N N . ALA A 1 92 ? 32.334 4.982 -47.285 1.00 58.53 92 ALA A N 1
ATOM 701 C CA . ALA A 1 92 ? 33.436 5.490 -48.067 1.00 58.53 92 ALA A CA 1
ATOM 702 C C . ALA A 1 92 ? 33.191 5.023 -49.502 1.00 58.53 92 ALA A C 1
ATOM 704 O O . ALA A 1 92 ? 33.224 3.828 -49.790 1.00 58.53 92 ALA A O 1
ATOM 705 N N . ALA A 1 93 ? 32.874 5.965 -50.387 1.00 59.31 93 ALA A N 1
ATOM 706 C CA . ALA A 1 93 ? 32.880 5.730 -51.817 1.00 59.31 93 ALA A CA 1
ATOM 707 C C . ALA A 1 93 ? 34.333 5.436 -52.217 1.00 59.31 93 ALA A C 1
ATOM 709 O O . ALA A 1 93 ? 35.111 6.332 -52.536 1.00 59.31 93 ALA A O 1
ATOM 710 N N . THR A 1 94 ? 34.721 4.170 -52.111 1.00 53.19 94 THR A N 1
ATOM 711 C CA . THR A 1 94 ? 36.034 3.674 -52.495 1.00 53.19 94 THR A CA 1
ATOM 712 C C . THR A 1 94 ? 35.923 3.071 -53.893 1.00 53.19 94 THR A C 1
ATOM 714 O O . THR A 1 94 ? 35.411 1.973 -54.068 1.00 53.19 94 THR A O 1
ATOM 717 N N . VAL A 1 95 ? 36.500 3.814 -54.845 1.00 55.31 95 VAL A N 1
ATOM 718 C CA . VAL A 1 95 ? 37.385 3.324 -55.920 1.00 55.31 95 VAL A CA 1
ATOM 719 C C . VAL A 1 95 ? 36.766 2.835 -57.245 1.00 55.31 95 VAL A C 1
ATOM 721 O O . VAL A 1 95 ? 36.084 1.825 -57.325 1.00 55.31 95 VAL A O 1
ATOM 724 N N . SER A 1 96 ? 37.246 3.509 -58.304 1.00 51.38 96 SER A N 1
ATOM 725 C CA . SER A 1 96 ? 37.607 2.997 -59.641 1.00 51.38 96 SER A CA 1
ATOM 726 C C . SER A 1 96 ? 36.520 2.722 -60.683 1.00 51.38 96 SER A C 1
ATOM 728 O O . SER A 1 96 ? 35.854 1.693 -60.667 1.00 51.38 96 SER A O 1
ATOM 730 N N . ALA A 1 97 ? 36.496 3.594 -61.695 1.00 51.34 97 ALA A N 1
ATOM 731 C CA . ALA A 1 97 ? 36.371 3.299 -63.129 1.00 51.34 97 ALA A CA 1
ATOM 732 C C . ALA A 1 97 ? 36.449 4.656 -63.863 1.00 51.34 97 ALA A C 1
ATOM 734 O O . ALA A 1 97 ? 35.833 5.606 -63.406 1.00 51.34 97 ALA A O 1
ATOM 735 N N . ARG A 1 98 ? 37.111 4.895 -64.993 1.00 52.03 98 ARG A N 1
ATOM 736 C CA . ARG A 1 98 ? 37.994 4.158 -65.901 1.00 52.03 98 ARG A CA 1
ATOM 737 C C . ARG A 1 98 ? 38.371 5.210 -66.970 1.00 52.03 98 ARG A C 1
ATOM 739 O O . ARG A 1 98 ? 37.458 5.889 -67.426 1.00 52.03 98 ARG A O 1
ATOM 746 N N . ARG A 1 99 ? 39.628 5.188 -67.433 1.00 51.19 99 ARG A N 1
ATOM 747 C CA . ARG A 1 99 ? 40.205 5.907 -68.596 1.00 51.19 99 ARG A CA 1
ATOM 748 C C . ARG A 1 99 ? 40.459 7.405 -68.467 1.00 51.19 99 ARG A C 1
ATOM 750 O O . ARG A 1 99 ? 39.569 8.139 -68.006 1.00 51.19 99 ARG A O 1
#

pLDDT: mean 88.76, std 13.49, range [51.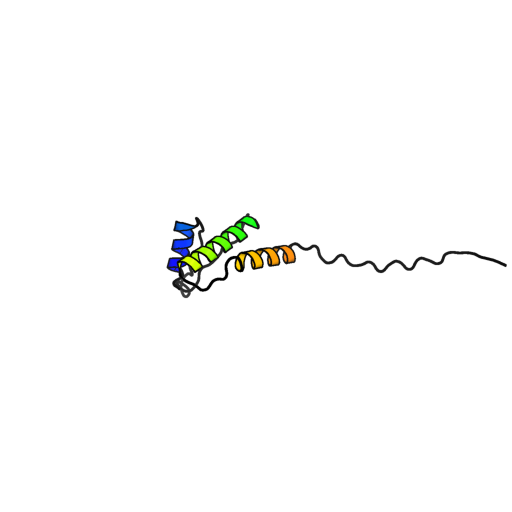19, 97.94]

Sequence (99 aa):
MDPKNLIRILRDSYDTVIAGGQGRIEGQVARVGHMGFVTLQDIVSFFSAIELTLRDLHQPVEPGQAIAACLRAYDEATQPPPRATRPASRSAATVSARR

Foldseek 3Di:
DWVVQLQVCCCPPLVHHWAADDDPRGRPDIHDDQDDDHDLVNVLSNVQSNQVSCVVVVHDDDPCPSNVVSVVVVCVVPDDDDDPPPPPDPPPPDDDDDD